Protein AF-A0A9P0QGK3-F1 (afdb_monomer_lite)

pLDDT: mean 83.32, std 15.73, range [27.03, 97.25]

Structure (mmCIF, N/CA/C/O backbone):
data_AF-A0A9P0QGK3-F1
#
_entry.id   AF-A0A9P0QGK3-F1
#
loop_
_atom_site.group_PDB
_atom_site.id
_atom_site.type_symbol
_atom_site.label_atom_id
_atom_site.label_alt_id
_atom_site.label_comp_id
_atom_site.label_asym_id
_atom_site.label_entity_id
_atom_site.label_seq_id
_atom_site.pdbx_PDB_ins_code
_atom_site.Cartn_x
_atom_site.Cartn_y
_atom_site.Cartn_z
_atom_site.occupancy
_atom_site.B_iso_or_equiv
_atom_site.auth_seq_id
_atom_site.auth_comp_id
_atom_site.auth_asym_id
_atom_site.auth_atom_id
_atom_site.pdbx_PDB_model_num
ATOM 1 N N . MET A 1 1 ? -27.384 -12.132 -3.521 1.00 44.00 1 MET A N 1
ATOM 2 C CA . MET A 1 1 ? -26.844 -11.301 -2.429 1.00 44.00 1 MET A CA 1
ATOM 3 C C . MET A 1 1 ? -25.412 -11.737 -2.264 1.00 44.00 1 MET A C 1
ATOM 5 O O . MET A 1 1 ? -25.189 -12.914 -2.009 1.00 44.00 1 MET A O 1
ATOM 9 N N . ASP A 1 2 ? -24.463 -10.846 -2.514 1.00 54.72 2 ASP A N 1
ATOM 10 C CA . ASP A 1 2 ? -23.051 -11.188 -2.394 1.00 54.72 2 ASP A CA 1
ATOM 11 C C . ASP A 1 2 ? -22.703 -11.209 -0.905 1.00 54.72 2 ASP A C 1
ATOM 13 O O . ASP A 1 2 ? -22.650 -10.170 -0.249 1.00 54.72 2 ASP A O 1
ATOM 17 N N . HIS A 1 3 ? -22.561 -12.414 -0.349 1.00 62.16 3 HIS A N 1
ATOM 18 C CA . HIS A 1 3 ? -22.223 -12.670 1.054 1.00 62.16 3 HIS A CA 1
ATOM 19 C C . HIS A 1 3 ? -20.749 -12.332 1.329 1.00 62.16 3 HIS A C 1
ATOM 21 O O . HIS A 1 3 ? -19.938 -13.199 1.653 1.00 62.16 3 HIS A O 1
ATOM 27 N N . VAL A 1 4 ? -20.379 -11.066 1.146 1.00 64.38 4 VAL A N 1
ATOM 28 C CA . VAL A 1 4 ? -19.029 -10.575 1.419 1.00 64.38 4 VAL A CA 1
ATOM 29 C C . VAL A 1 4 ? -18.866 -10.440 2.928 1.00 64.38 4 VAL A C 1
ATOM 31 O O . VAL A 1 4 ? -19.377 -9.510 3.538 1.00 64.38 4 VAL A O 1
ATOM 34 N N . VAL A 1 5 ? -18.144 -11.381 3.529 1.00 84.50 5 VAL A N 1
ATOM 35 C CA . VAL A 1 5 ? -17.814 -11.370 4.966 1.00 84.50 5 VAL A CA 1
ATOM 36 C C . VAL A 1 5 ? -16.541 -10.569 5.275 1.00 84.50 5 VAL A C 1
ATOM 38 O O . VAL A 1 5 ? -16.271 -10.246 6.430 1.00 84.50 5 VAL A O 1
ATOM 41 N N . TYR A 1 6 ? -15.756 -10.237 4.243 1.00 87.00 6 TYR A N 1
ATOM 42 C CA . TYR A 1 6 ? -14.470 -9.553 4.358 1.00 87.00 6 TYR A CA 1
ATOM 43 C C . TYR A 1 6 ? -14.243 -8.585 3.193 1.00 87.00 6 TYR A C 1
ATOM 45 O O . TYR A 1 6 ? -14.390 -8.965 2.032 1.00 87.00 6 TYR A O 1
ATOM 53 N N . LEU A 1 7 ? -13.841 -7.355 3.507 1.00 89.38 7 LEU A N 1
ATOM 54 C CA . LEU A 1 7 ? -13.557 -6.295 2.545 1.00 89.38 7 LEU A CA 1
ATOM 55 C C . LEU A 1 7 ? -12.217 -5.626 2.868 1.00 89.38 7 LEU A C 1
ATOM 57 O O . LEU A 1 7 ? -11.985 -5.187 3.991 1.00 89.38 7 LEU A O 1
ATOM 61 N N . GLU A 1 8 ? -11.360 -5.473 1.863 1.00 90.50 8 GLU A N 1
ATOM 62 C CA . GLU A 1 8 ? -10.205 -4.574 1.924 1.00 90.50 8 GLU A CA 1
ATOM 63 C C . GLU A 1 8 ? -10.542 -3.276 1.197 1.00 90.50 8 GLU A C 1
ATOM 65 O O . GLU A 1 8 ? -10.698 -3.260 -0.023 1.00 90.50 8 GLU A O 1
ATOM 70 N N . LEU A 1 9 ? -10.658 -2.184 1.948 1.00 91.75 9 LEU A N 1
ATOM 71 C CA . LEU A 1 9 ? -10.833 -0.852 1.391 1.00 91.75 9 LEU A CA 1
ATOM 72 C C . LEU A 1 9 ? -9.464 -0.233 1.120 1.00 91.75 9 LEU A C 1
ATOM 74 O O . LEU A 1 9 ? -8.581 -0.258 1.980 1.00 91.75 9 LEU A O 1
ATOM 78 N N . ARG A 1 10 ? -9.310 0.371 -0.057 1.00 91.94 10 ARG A N 1
ATOM 79 C CA . ARG A 1 10 ? -8.124 1.143 -0.424 1.00 91.94 10 ARG A CA 1
ATOM 80 C C . ARG A 1 10 ? -8.438 2.621 -0.532 1.00 91.94 10 ARG A C 1
ATOM 82 O O . ARG A 1 10 ? -9.475 2.998 -1.071 1.00 91.94 10 ARG A O 1
ATOM 89 N N . THR A 1 11 ? -7.535 3.458 -0.036 1.00 92.50 11 THR A N 1
ATOM 90 C CA . THR A 1 11 ? -7.626 4.908 -0.222 1.00 92.50 11 THR A CA 1
ATOM 91 C C . THR A 1 11 ? -6.265 5.581 -0.091 1.00 92.50 11 THR A C 1
ATOM 93 O O . THR A 1 11 ? -5.421 5.149 0.692 1.00 92.50 11 THR A O 1
ATOM 96 N N . THR A 1 12 ? -6.057 6.669 -0.828 1.00 92.69 12 THR A N 1
ATOM 97 C CA . THR A 1 12 ? -4.881 7.536 -0.704 1.00 92.69 12 THR A CA 1
ATOM 98 C C . THR A 1 12 ? -5.153 8.590 0.372 1.00 92.69 12 THR A C 1
ATOM 100 O O . THR A 1 12 ? -6.074 9.389 0.185 1.00 92.69 12 THR A O 1
ATOM 103 N N . PRO A 1 13 ? -4.383 8.653 1.477 1.00 90.31 13 PRO A N 1
ATOM 104 C CA . PRO A 1 13 ? -4.520 9.719 2.467 1.00 90.31 13 PRO A CA 1
ATOM 105 C C . PRO A 1 13 ? -4.345 11.101 1.832 1.00 90.31 13 PRO A C 1
ATOM 107 O O . PRO A 1 13 ? -3.322 11.374 1.201 1.00 90.31 13 PRO A O 1
ATOM 110 N N . ARG A 1 14 ? -5.328 11.988 2.010 1.00 88.44 14 ARG A N 1
ATOM 111 C CA . ARG A 1 14 ? -5.297 13.353 1.463 1.00 88.44 14 ARG A CA 1
ATOM 112 C C . ARG A 1 14 ? -5.190 14.376 2.583 1.00 88.44 14 ARG A C 1
ATOM 114 O O . ARG A 1 14 ? -5.807 14.206 3.628 1.00 88.44 14 ARG A O 1
ATOM 121 N N . ALA A 1 15 ? -4.436 15.440 2.326 1.00 88.19 15 ALA A N 1
ATOM 122 C CA . ALA A 1 15 ? -4.470 16.658 3.124 1.00 88.19 15 ALA A CA 1
ATOM 123 C C . ALA A 1 15 ? -5.262 17.732 2.367 1.00 88.19 15 ALA A C 1
ATOM 125 O O . ALA A 1 15 ? -5.162 17.832 1.143 1.00 88.19 15 ALA A O 1
ATOM 126 N N . GLY A 1 16 ? -6.054 18.510 3.096 1.00 84.69 16 GLY A N 1
ATOM 127 C CA . GLY A 1 16 ? -6.800 19.662 2.600 1.00 84.69 16 GLY A CA 1
ATOM 128 C C . GLY A 1 16 ? -6.597 20.870 3.509 1.00 84.69 16 GLY A C 1
ATOM 129 O O . GLY A 1 16 ? -5.792 20.825 4.434 1.00 84.69 16 GLY A O 1
ATOM 130 N N . GLN A 1 17 ? -7.342 21.945 3.251 1.00 79.31 17 GLN A N 1
ATOM 131 C CA . GLN A 1 17 ? -7.188 23.214 3.969 1.00 79.31 17 GLN A CA 1
ATOM 132 C C . GLN A 1 17 ? -7.436 23.081 5.485 1.00 79.31 17 GLN A C 1
ATOM 134 O O . GLN A 1 17 ? -6.697 23.673 6.263 1.00 79.31 17 GLN A O 1
ATOM 139 N N . ASP A 1 18 ? -8.388 22.229 5.884 1.00 87.75 18 ASP A N 1
ATOM 140 C CA . ASP A 1 18 ? -8.792 22.020 7.286 1.00 87.75 18 ASP A CA 1
ATOM 141 C C . ASP A 1 18 ? -8.620 20.565 7.764 1.00 87.75 18 ASP A C 1
ATOM 143 O O . ASP A 1 18 ? -9.214 20.152 8.757 1.00 87.75 18 ASP A O 1
ATOM 147 N N . MET A 1 19 ? -7.862 19.743 7.031 1.00 90.62 19 MET A N 1
ATOM 148 C CA . MET A 1 19 ? -7.769 18.307 7.309 1.00 90.62 19 MET A CA 1
ATOM 149 C C . MET A 1 19 ? -6.372 17.780 7.007 1.00 90.62 19 MET A C 1
ATOM 151 O O . MET A 1 19 ? -5.915 17.822 5.862 1.00 90.62 19 MET A O 1
ATOM 155 N N . SER A 1 20 ? -5.710 17.228 8.020 1.00 94.69 20 SER A N 1
ATOM 156 C CA . SER A 1 20 ? -4.451 16.512 7.830 1.00 94.69 20 SER A CA 1
ATOM 157 C C . SER A 1 20 ? -4.685 15.102 7.271 1.00 94.69 20 SER A C 1
ATOM 159 O O . SER A 1 20 ? -5.790 14.557 7.320 1.00 94.69 20 SER A O 1
ATOM 161 N N . LYS A 1 21 ? -3.620 14.453 6.783 1.00 93.75 21 LYS A N 1
ATOM 162 C CA . LYS A 1 21 ? -3.676 13.027 6.406 1.00 93.75 21 LYS A CA 1
ATOM 163 C C . LYS A 1 21 ? -4.076 12.141 7.594 1.00 93.75 21 LYS A C 1
ATOM 165 O O . LYS A 1 21 ? -4.753 11.134 7.398 1.00 93.75 21 LYS A O 1
ATOM 170 N N . GLU A 1 22 ? -3.669 12.509 8.811 1.00 96.00 22 GLU A N 1
ATOM 171 C CA . GLU A 1 22 ? -4.043 11.799 10.040 1.00 96.00 22 GLU A CA 1
ATOM 172 C C . GLU A 1 22 ? -5.547 11.904 10.298 1.00 96.00 22 GLU A C 1
ATOM 174 O O . GLU A 1 22 ? -6.190 10.884 10.549 1.00 96.00 22 GLU A O 1
ATOM 179 N N . ASP A 1 23 ? -6.116 13.104 10.158 1.00 95.50 23 ASP A N 1
ATOM 180 C CA . ASP A 1 23 ? -7.556 13.338 10.318 1.00 95.50 23 ASP A CA 1
ATOM 181 C C . ASP A 1 23 ? -8.356 12.563 9.270 1.00 95.50 23 ASP A C 1
ATOM 183 O O . ASP A 1 23 ? -9.342 11.905 9.602 1.00 95.50 23 ASP A O 1
ATOM 187 N N . TYR A 1 24 ? -7.882 12.557 8.018 1.00 95.56 24 TYR A N 1
ATOM 188 C CA . TYR A 1 24 ? -8.488 11.778 6.941 1.00 95.56 24 TYR A CA 1
ATOM 189 C C . TYR A 1 24 ? -8.539 10.284 7.287 1.00 95.56 24 TYR A C 1
ATOM 191 O O . TYR A 1 24 ? -9.600 9.660 7.232 1.00 95.56 24 TYR A O 1
ATOM 199 N N . ILE A 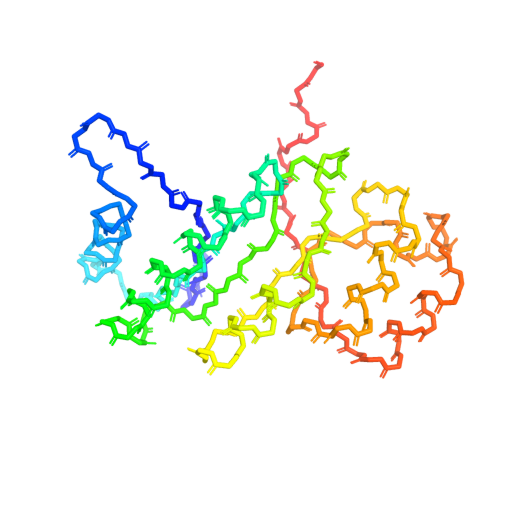1 25 ? -7.404 9.697 7.682 1.00 96.12 25 ILE A N 1
ATOM 200 C CA . ILE A 1 25 ? -7.338 8.272 8.036 1.00 96.12 25 ILE A CA 1
ATOM 201 C C . ILE A 1 25 ? -8.212 7.988 9.263 1.00 96.12 25 ILE A C 1
ATOM 203 O O . ILE A 1 25 ? -8.933 6.992 9.281 1.00 96.12 25 ILE A O 1
ATOM 207 N N . ALA A 1 26 ? -8.188 8.857 10.277 1.00 96.44 26 ALA A N 1
ATOM 208 C CA . ALA A 1 26 ? -9.007 8.704 11.475 1.00 96.44 26 ALA A CA 1
ATOM 209 C C . ALA A 1 26 ? -10.507 8.726 11.153 1.00 96.44 26 ALA A C 1
ATOM 211 O O . ALA A 1 26 ? -11.254 7.906 11.691 1.00 96.44 26 ALA A O 1
ATOM 212 N N . ALA A 1 27 ? -10.944 9.610 10.254 1.00 95.19 27 ALA A N 1
ATOM 213 C CA . ALA A 1 27 ? -12.329 9.677 9.803 1.00 95.19 27 ALA A CA 1
ATOM 214 C C . ALA A 1 27 ? -12.747 8.389 9.075 1.00 95.19 27 ALA A C 1
ATOM 216 O O . ALA A 1 27 ? -13.795 7.822 9.387 1.00 95.19 27 ALA A O 1
ATOM 217 N N . VAL A 1 28 ? -11.903 7.870 8.174 1.00 95.25 28 VAL A N 1
ATOM 218 C CA . VAL A 1 28 ? -12.163 6.603 7.464 1.00 95.25 28 VAL A CA 1
ATOM 219 C C . VAL A 1 28 ? -12.241 5.425 8.437 1.00 95.25 28 VAL A C 1
ATOM 221 O O . VAL A 1 28 ? -13.175 4.630 8.363 1.00 95.25 28 VAL A O 1
ATOM 224 N N . VAL A 1 29 ? -11.305 5.323 9.384 1.00 95.75 29 VAL A N 1
ATOM 225 C CA . VAL A 1 29 ? -11.327 4.269 10.412 1.00 95.75 29 VAL A CA 1
ATOM 226 C C . VAL A 1 29 ? -12.582 4.377 11.279 1.00 95.75 29 VAL A C 1
ATOM 228 O O . VAL A 1 29 ? -13.216 3.365 11.557 1.00 95.75 29 VAL A O 1
ATOM 231 N N . THR A 1 30 ? -12.982 5.590 11.663 1.00 95.50 30 THR A N 1
ATOM 232 C CA . THR A 1 30 ? -14.206 5.814 12.447 1.00 95.50 30 THR A CA 1
ATOM 233 C C . THR A 1 30 ? -15.439 5.334 11.686 1.00 95.50 30 THR A C 1
ATOM 235 O O . THR A 1 30 ? -16.271 4.633 12.256 1.00 95.50 30 THR A O 1
ATOM 238 N N . ALA A 1 31 ? -15.532 5.639 10.390 1.00 93.81 31 ALA A N 1
ATOM 239 C CA . ALA A 1 31 ? -16.624 5.166 9.543 1.00 93.81 31 ALA A CA 1
ATOM 240 C C . ALA A 1 31 ? -16.641 3.632 9.410 1.00 93.81 31 ALA A C 1
ATOM 242 O O . ALA A 1 31 ? -17.708 3.028 9.474 1.00 93.81 31 ALA A O 1
ATOM 243 N N . ILE A 1 32 ? -15.468 2.998 9.283 1.00 93.25 32 ILE A N 1
ATOM 244 C CA . ILE A 1 32 ? -15.334 1.533 9.260 1.00 93.25 32 ILE A CA 1
ATOM 245 C C . ILE A 1 32 ? -15.838 0.913 10.568 1.00 93.25 32 ILE A C 1
ATOM 247 O O . ILE A 1 32 ? -16.600 -0.048 10.536 1.00 93.25 32 ILE A O 1
ATOM 251 N N . LEU A 1 33 ? -15.430 1.457 11.716 1.00 91.56 33 LEU A N 1
ATOM 252 C CA . LEU A 1 33 ? -15.802 0.924 13.030 1.00 91.56 33 LEU A CA 1
ATOM 253 C C . LEU A 1 33 ? -17.276 1.170 13.382 1.00 91.56 33 LEU A C 1
ATOM 255 O O . LEU A 1 33 ? -17.852 0.404 14.147 1.00 91.56 33 LEU A O 1
ATOM 259 N N . ALA A 1 34 ? -17.886 2.220 12.829 1.00 92.00 34 ALA A N 1
ATOM 260 C CA . ALA A 1 34 ? -19.302 2.534 13.010 1.00 92.00 34 ALA A CA 1
ATOM 261 C C . ALA A 1 34 ? -20.232 1.773 12.044 1.00 92.00 34 ALA A C 1
ATOM 263 O O . ALA A 1 34 ? -21.450 1.942 12.110 1.00 92.00 34 ALA A O 1
ATOM 264 N N . ASN A 1 35 ? -19.683 0.970 11.127 1.00 85.75 35 ASN A N 1
ATOM 265 C CA . ASN A 1 35 ? -20.465 0.228 10.146 1.00 85.75 35 ASN A CA 1
ATOM 266 C C . ASN A 1 35 ? -21.419 -0.773 10.837 1.00 85.75 35 ASN A C 1
ATOM 268 O O . ASN A 1 35 ? -20.950 -1.632 11.582 1.00 85.75 35 ASN A O 1
ATOM 272 N N . PRO A 1 36 ? -22.738 -0.727 10.567 1.00 84.19 36 PRO A N 1
ATOM 273 C CA . PRO A 1 36 ? -23.715 -1.599 11.222 1.00 84.19 36 PRO A CA 1
ATOM 274 C C . PRO A 1 36 ? -23.755 -3.025 10.647 1.00 84.19 36 PRO A C 1
ATOM 276 O O . PRO A 1 36 ? -24.509 -3.859 11.141 1.00 84.19 36 PRO A O 1
ATOM 279 N N . LEU A 1 37 ? -23.006 -3.302 9.575 1.00 84.44 37 LEU A N 1
ATOM 280 C CA . LEU A 1 37 ? -22.981 -4.612 8.923 1.00 84.44 37 LEU A CA 1
ATOM 281 C C . LEU A 1 37 ? -21.938 -5.520 9.588 1.00 84.44 37 LEU A C 1
ATOM 283 O O . LEU A 1 37 ? -20.843 -5.069 9.917 1.00 84.44 37 LEU A O 1
ATOM 287 N N . GLU A 1 38 ? -22.224 -6.820 9.680 1.00 82.12 38 GLU A N 1
ATOM 288 C CA . GLU A 1 38 ? -21.288 -7.856 10.156 1.00 82.12 38 GLU A CA 1
ATOM 289 C C . GLU A 1 38 ? -20.202 -8.198 9.110 1.00 82.12 38 GLU A C 1
ATOM 291 O O . GLU A 1 38 ? -19.940 -9.358 8.799 1.00 82.12 38 GLU A O 1
ATOM 296 N N . ILE A 1 39 ? -19.580 -7.177 8.520 1.00 88.50 39 ILE A N 1
ATOM 297 C CA . ILE A 1 39 ? -18.516 -7.321 7.522 1.00 88.50 39 ILE A CA 1
ATOM 298 C C . ILE A 1 39 ? -17.200 -6.889 8.159 1.00 88.50 39 ILE A C 1
ATOM 300 O O . ILE A 1 39 ? -17.091 -5.795 8.715 1.00 88.50 39 ILE A O 1
ATOM 304 N N . ILE A 1 40 ? -16.171 -7.726 8.038 1.00 89.88 40 ILE A N 1
ATOM 305 C CA . ILE A 1 40 ? -14.821 -7.372 8.472 1.00 89.88 40 ILE A CA 1
ATOM 306 C C . ILE A 1 40 ? -14.206 -6.462 7.412 1.00 89.88 40 ILE A C 1
ATOM 308 O O . ILE A 1 40 ? -13.896 -6.915 6.313 1.00 89.88 40 ILE A O 1
ATOM 312 N N . VAL A 1 41 ? -13.986 -5.192 7.747 1.00 93.69 41 VAL A N 1
ATOM 313 C CA . VAL A 1 41 ? -13.334 -4.239 6.841 1.00 93.69 41 VAL A CA 1
ATOM 314 C C . VAL A 1 41 ? -11.909 -3.960 7.309 1.00 93.69 41 VAL A C 1
ATOM 316 O O . VAL A 1 41 ? -11.680 -3.595 8.463 1.00 93.69 41 VAL A O 1
ATOM 319 N N . LYS A 1 42 ? -10.941 -4.129 6.408 1.00 94.81 42 LYS A N 1
ATOM 320 C CA . LYS A 1 42 ? -9.537 -3.759 6.609 1.00 94.81 42 LYS A CA 1
ATOM 321 C C . LYS A 1 42 ? -9.160 -2.620 5.673 1.00 94.81 42 LYS A C 1
ATOM 323 O O . LYS A 1 42 ? -9.679 -2.520 4.567 1.00 94.81 42 LYS A O 1
ATOM 328 N N . LEU A 1 43 ? -8.254 -1.763 6.121 1.00 95.56 43 LEU A N 1
ATOM 329 C CA . LEU A 1 43 ? -7.813 -0.582 5.397 1.00 95.56 43 LEU A CA 1
ATOM 330 C C . LEU A 1 43 ? -6.395 -0.784 4.864 1.00 95.56 43 LEU A C 1
ATOM 332 O O . LEU A 1 43 ? -5.473 -1.141 5.605 1.00 95.56 43 LEU A O 1
ATOM 336 N N . ILE A 1 44 ? -6.234 -0.516 3.575 1.00 95.62 44 ILE A N 1
ATOM 337 C CA . ILE A 1 44 ? -4.955 -0.445 2.880 1.00 95.62 44 ILE A CA 1
ATOM 338 C C . ILE A 1 44 ? -4.788 0.993 2.394 1.00 95.62 44 ILE A C 1
ATOM 340 O O . ILE A 1 44 ? -5.661 1.539 1.723 1.00 95.62 44 ILE A O 1
ATOM 344 N N . LEU A 1 45 ? -3.686 1.632 2.769 1.00 95.81 45 LEU A N 1
ATOM 345 C CA . LEU A 1 45 ? -3.448 3.036 2.440 1.00 95.81 45 LEU A CA 1
ATOM 346 C C . LEU A 1 45 ? -2.512 3.133 1.238 1.00 95.81 45 LEU A C 1
ATOM 348 O O . LEU A 1 45 ? -1.440 2.538 1.239 1.00 95.81 45 LEU A O 1
ATOM 352 N N . SER A 1 46 ? -2.921 3.856 0.203 1.00 93.75 46 SER A N 1
ATOM 353 C CA . SER A 1 46 ? -2.165 3.944 -1.044 1.00 93.75 46 SER A CA 1
ATOM 354 C C . SER A 1 46 ? -1.184 5.116 -1.016 1.00 93.75 46 SER A C 1
ATOM 356 O O . SER A 1 46 ? -1.550 6.234 -0.650 1.00 93.75 46 SER A O 1
ATOM 358 N N . ILE A 1 47 ? 0.052 4.876 -1.448 1.00 92.44 47 ILE A N 1
ATOM 359 C CA . ILE A 1 47 ? 1.007 5.905 -1.854 1.00 92.44 47 ILE A CA 1
ATOM 360 C C . ILE A 1 47 ? 0.869 6.087 -3.364 1.00 92.44 47 ILE A C 1
ATOM 362 O O . ILE A 1 47 ? 0.945 5.124 -4.129 1.00 92.44 47 ILE A O 1
ATOM 366 N N . ASP A 1 48 ? 0.635 7.332 -3.769 1.00 88.25 48 ASP A N 1
ATOM 367 C CA . ASP A 1 48 ? 0.555 7.721 -5.174 1.00 88.25 48 ASP A CA 1
ATOM 368 C C . ASP A 1 48 ? 1.964 7.875 -5.745 1.00 88.25 48 ASP A C 1
ATOM 370 O O . ASP A 1 48 ? 2.777 8.618 -5.191 1.00 88.25 48 ASP A O 1
ATOM 374 N N . ARG A 1 49 ? 2.246 7.193 -6.854 1.00 86.75 49 ARG A N 1
ATOM 375 C CA . ARG A 1 49 ? 3.551 7.233 -7.515 1.00 86.75 49 ARG A CA 1
ATOM 376 C C . ARG A 1 49 ? 3.935 8.599 -8.082 1.00 86.75 49 ARG A C 1
ATOM 378 O O . ARG A 1 49 ? 5.114 8.861 -8.276 1.00 86.75 49 ARG A O 1
ATOM 385 N N . ARG A 1 50 ? 2.971 9.504 -8.262 1.00 85.19 50 ARG A N 1
ATOM 386 C CA . ARG A 1 50 ? 3.227 10.894 -8.680 1.00 85.19 50 ARG A CA 1
ATOM 387 C C . ARG A 1 50 ? 3.841 11.751 -7.575 1.00 85.19 50 ARG A C 1
ATOM 389 O O . ARG A 1 50 ? 4.351 12.836 -7.848 1.00 85.19 50 ARG A O 1
ATOM 396 N N . ASN A 1 51 ? 3.764 11.299 -6.323 1.00 85.44 51 ASN A N 1
ATOM 397 C CA . ASN A 1 51 ? 4.346 12.017 -5.200 1.00 85.44 51 ASN A CA 1
ATOM 398 C C . ASN A 1 51 ? 5.873 11.967 -5.257 1.00 85.44 51 ASN A C 1
ATOM 400 O O . ASN A 1 51 ? 6.472 10.954 -5.618 1.00 85.44 51 ASN A O 1
ATOM 404 N N . SER A 1 52 ? 6.520 13.034 -4.790 1.00 88.88 52 SER A N 1
ATOM 405 C CA . SER A 1 52 ? 7.961 13.000 -4.557 1.00 88.88 52 SER A CA 1
ATOM 406 C C . SER A 1 52 ? 8.323 11.953 -3.494 1.00 88.88 52 SER A C 1
ATOM 408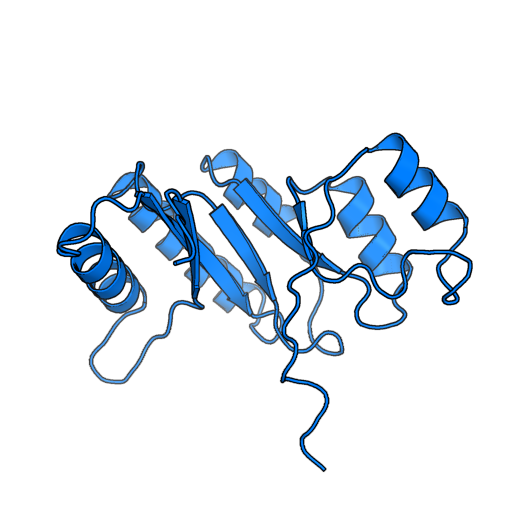 O O . SER A 1 52 ? 7.486 11.526 -2.687 1.00 88.88 52 SER A O 1
ATOM 410 N N . ILE A 1 53 ? 9.597 11.554 -3.446 1.00 88.62 53 ILE A N 1
ATOM 411 C CA . ILE A 1 53 ? 10.100 10.635 -2.412 1.00 88.62 53 ILE A CA 1
ATOM 412 C C . ILE A 1 53 ? 9.831 11.204 -1.012 1.00 88.62 53 ILE A C 1
ATOM 414 O O . ILE A 1 53 ? 9.393 10.475 -0.127 1.00 88.62 53 ILE A O 1
ATOM 418 N N . GLU A 1 54 ? 10.029 12.509 -0.820 1.00 90.12 54 GLU A N 1
ATOM 419 C CA . GLU A 1 54 ? 9.768 13.191 0.451 1.00 90.12 54 GLU A CA 1
ATOM 420 C C . GLU A 1 54 ? 8.286 13.117 0.844 1.00 90.12 54 GLU A C 1
ATOM 422 O O . GLU A 1 54 ? 7.959 12.708 1.957 1.00 90.12 54 GLU A O 1
ATOM 427 N N . GLN A 1 55 ? 7.375 13.419 -0.087 1.00 90.94 55 GLN A N 1
ATOM 428 C CA . GLN A 1 55 ? 5.930 13.325 0.145 1.00 90.94 55 GLN A CA 1
ATOM 429 C C . GLN A 1 55 ? 5.479 11.888 0.430 1.00 90.94 55 GLN A C 1
ATOM 431 O O . GLN A 1 55 ? 4.570 11.655 1.235 1.00 90.94 55 GLN A O 1
ATOM 436 N N . SER A 1 56 ? 6.104 10.915 -0.230 1.00 92.12 56 SER A N 1
ATOM 437 C CA . SER A 1 56 ? 5.835 9.493 -0.027 1.00 92.12 56 SER A CA 1
ATO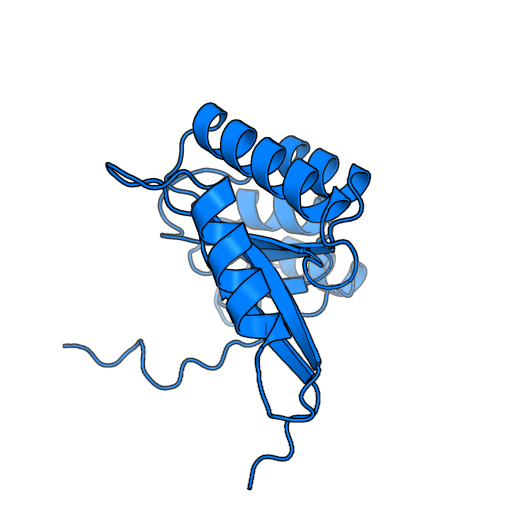M 438 C C . SER A 1 56 ? 6.324 9.026 1.345 1.00 92.12 56 SER A C 1
ATOM 440 O O . SER A 1 56 ? 5.603 8.306 2.033 1.00 92.12 56 SER A O 1
ATOM 442 N N . LEU A 1 57 ? 7.499 9.485 1.787 1.00 92.81 57 LEU A N 1
ATOM 443 C CA . LEU A 1 57 ? 8.034 9.215 3.124 1.00 92.81 57 LEU A CA 1
ATOM 444 C C . LEU A 1 57 ? 7.190 9.862 4.226 1.00 92.81 57 LEU A C 1
ATOM 446 O O . LEU A 1 57 ? 6.886 9.201 5.215 1.00 92.81 57 LEU A O 1
ATOM 450 N N . ASP A 1 58 ? 6.763 11.113 4.048 1.00 93.38 58 ASP A N 1
ATOM 451 C CA . ASP A 1 58 ? 5.829 11.782 4.962 1.00 93.38 58 ASP A CA 1
ATOM 452 C C . ASP A 1 58 ? 4.520 10.987 5.092 1.00 93.38 58 ASP A C 1
ATOM 454 O O . ASP A 1 58 ? 4.062 10.677 6.194 1.00 93.38 58 ASP A O 1
ATOM 458 N N . SER A 1 59 ? 3.964 10.556 3.956 1.00 94.31 59 SER A N 1
ATOM 459 C CA . SER A 1 59 ? 2.759 9.721 3.934 1.00 94.31 59 SER A CA 1
ATOM 460 C C . SER A 1 59 ? 2.983 8.386 4.644 1.00 94.31 59 SER A C 1
ATOM 462 O O . SER A 1 59 ? 2.140 7.980 5.441 1.00 94.31 59 SER A O 1
ATOM 464 N N . LEU A 1 60 ? 4.122 7.724 4.416 1.00 95.44 60 LEU A N 1
ATOM 465 C CA . LEU A 1 60 ? 4.469 6.482 5.103 1.00 95.44 60 LEU A CA 1
ATOM 466 C C . LEU A 1 60 ? 4.572 6.685 6.620 1.00 95.44 60 LEU A C 1
ATOM 468 O O . LEU A 1 60 ? 4.028 5.882 7.372 1.00 95.44 60 LEU A O 1
ATOM 472 N N . ASN A 1 61 ? 5.215 7.758 7.081 1.00 96.00 61 ASN A N 1
ATOM 473 C CA . ASN A 1 61 ? 5.343 8.050 8.510 1.00 96.00 61 ASN A CA 1
ATOM 474 C C . ASN A 1 61 ? 3.972 8.226 9.173 1.00 96.00 61 ASN A C 1
ATOM 476 O O . ASN A 1 61 ? 3.716 7.660 10.239 1.00 96.00 61 ASN A O 1
ATOM 480 N N . VAL A 1 62 ? 3.063 8.949 8.512 1.00 96.38 62 VAL A N 1
ATOM 481 C CA . VAL A 1 62 ? 1.673 9.085 8.959 1.00 96.38 62 VAL A CA 1
ATOM 482 C C . VAL A 1 62 ? 0.975 7.723 8.992 1.00 96.38 62 VAL A C 1
ATOM 484 O O . VAL A 1 62 ? 0.355 7.374 9.996 1.00 96.38 62 VAL A O 1
ATOM 487 N N . ILE A 1 63 ? 1.103 6.918 7.935 1.00 96.62 63 ILE A N 1
ATOM 488 C CA . ILE A 1 63 ? 0.503 5.578 7.861 1.00 96.62 63 ILE A CA 1
ATOM 489 C C . ILE A 1 63 ? 1.006 4.690 9.008 1.00 96.62 63 ILE A C 1
ATOM 491 O O . ILE A 1 63 ? 0.199 4.038 9.667 1.00 96.62 63 ILE A O 1
ATOM 495 N N . LEU A 1 64 ? 2.311 4.693 9.291 1.00 97.25 64 LEU A N 1
ATOM 496 C CA . LEU A 1 64 ? 2.919 3.922 10.378 1.00 97.25 64 LEU A CA 1
ATOM 497 C C . LEU A 1 64 ? 2.409 4.367 11.753 1.00 97.25 64 LEU A C 1
ATOM 499 O O . LEU A 1 64 ? 2.026 3.532 12.574 1.00 97.25 64 LEU A O 1
ATOM 503 N N . LYS A 1 65 ? 2.319 5.679 11.992 1.00 97.12 65 LYS A N 1
ATOM 504 C CA . LYS A 1 65 ? 1.729 6.227 13.222 1.00 97.12 65 LYS A CA 1
ATOM 505 C C . LYS A 1 65 ? 0.279 5.768 13.394 1.00 97.12 65 LYS A C 1
ATOM 507 O O . LYS A 1 65 ? -0.119 5.335 14.475 1.00 97.12 65 LYS A O 1
ATOM 512 N N . MET A 1 66 ? -0.509 5.820 12.322 1.00 97.25 66 MET A N 1
ATOM 513 C CA . MET A 1 66 ? -1.910 5.405 12.351 1.00 97.25 66 MET A CA 1
ATOM 514 C C . MET A 1 66 ? -2.059 3.889 12.498 1.00 97.25 66 MET A C 1
ATOM 516 O O . MET A 1 66 ? -2.961 3.444 13.204 1.00 97.25 66 MET A O 1
ATOM 520 N N . LYS A 1 67 ? -1.154 3.092 11.917 1.00 96.69 67 LYS A N 1
ATOM 521 C CA . LYS A 1 67 ? -1.082 1.636 12.107 1.00 96.69 67 LYS A CA 1
ATOM 522 C C . LYS A 1 67 ? -0.880 1.269 13.574 1.00 96.69 67 LYS A C 1
ATOM 524 O O . LYS A 1 67 ? -1.547 0.358 14.051 1.00 96.69 67 LYS A O 1
ATOM 529 N N . LEU A 1 68 ? -0.021 1.986 14.300 1.00 96.50 68 LEU A N 1
ATOM 530 C CA . LEU A 1 68 ? 0.156 1.771 15.742 1.00 96.50 68 LEU A CA 1
ATOM 531 C C . LEU A 1 68 ? -1.123 2.077 16.534 1.00 96.50 68 LEU A C 1
ATOM 533 O O . LEU A 1 68 ? -1.416 1.393 17.510 1.00 96.50 68 LEU A O 1
ATOM 537 N N . LYS A 1 69 ? -1.898 3.080 16.106 1.00 96.81 69 LYS A N 1
ATOM 538 C CA . LYS A 1 69 ? -3.166 3.456 16.749 1.00 96.81 69 LYS A CA 1
ATOM 539 C C . LYS A 1 69 ? -4.312 2.494 16.417 1.00 96.81 69 LYS A C 1
ATOM 541 O O . LYS A 1 69 ? -5.162 2.248 17.267 1.00 96.81 69 LYS A O 1
ATOM 546 N N . TYR A 1 70 ? -4.336 1.958 15.198 1.00 96.38 70 TYR A N 1
ATOM 547 C CA . TYR A 1 70 ? -5.401 1.092 14.685 1.00 96.38 70 TYR A CA 1
ATOM 548 C C . TYR A 1 70 ? -4.836 -0.199 14.065 1.00 96.38 70 TYR A C 1
ATOM 550 O O . TYR A 1 70 ? -5.029 -0.447 12.867 1.00 96.38 70 TYR A O 1
ATOM 558 N N . PRO A 1 71 ? -4.140 -1.037 14.858 1.00 95.44 71 PRO A N 1
ATOM 559 C CA . PRO A 1 71 ? -3.404 -2.193 14.349 1.00 95.44 71 PRO A CA 1
ATOM 560 C C . PRO A 1 71 ? -4.309 -3.239 13.699 1.00 95.44 71 PRO A C 1
ATOM 562 O O . PRO A 1 71 ? -3.876 -3.903 12.756 1.00 95.44 71 PRO A O 1
ATOM 565 N N . ASP A 1 72 ? -5.559 -3.347 14.148 1.00 93.44 72 ASP A N 1
ATOM 566 C CA . ASP A 1 72 ? -6.518 -4.316 13.623 1.00 93.44 72 ASP A CA 1
ATOM 567 C C . ASP A 1 72 ? -7.232 -3.836 12.360 1.00 93.44 72 ASP A C 1
ATOM 569 O O . ASP A 1 72 ? -7.756 -4.663 11.619 1.00 93.44 72 ASP A O 1
ATOM 573 N N . VAL A 1 73 ? -7.267 -2.530 12.089 1.00 95.19 73 VAL A N 1
ATOM 574 C CA . VAL A 1 73 ? -7.974 -1.978 10.922 1.00 95.19 73 VAL A CA 1
ATOM 575 C C . VAL A 1 73 ? -7.003 -1.748 9.775 1.00 95.19 73 VAL A C 1
ATOM 577 O O . VAL A 1 73 ? -7.259 -2.198 8.664 1.00 95.19 73 VAL A O 1
ATOM 580 N N . ILE A 1 74 ? -5.873 -1.087 10.030 1.00 96.94 74 ILE A N 1
ATOM 581 C CA . ILE A 1 74 ? -4.887 -0.763 8.996 1.00 96.94 74 ILE A CA 1
ATOM 582 C C . ILE A 1 74 ? -3.974 -1.971 8.816 1.00 96.94 74 ILE A C 1
ATOM 584 O O . ILE A 1 74 ? -3.253 -2.344 9.736 1.00 96.94 74 ILE A O 1
ATOM 588 N N . VAL A 1 75 ? -3.991 -2.609 7.649 1.00 95.88 75 VAL A N 1
ATOM 589 C CA . VAL A 1 75 ? -3.277 -3.885 7.430 1.00 95.88 75 VAL A CA 1
ATOM 590 C C . VAL A 1 75 ? -2.164 -3.796 6.403 1.00 95.88 75 VAL A C 1
ATOM 592 O O . VAL A 1 75 ? -1.289 -4.662 6.383 1.00 95.88 75 VAL A O 1
ATOM 595 N N . GLY A 1 76 ? -2.169 -2.768 5.560 1.00 95.06 76 GLY A N 1
ATOM 596 C CA . GLY A 1 76 ? -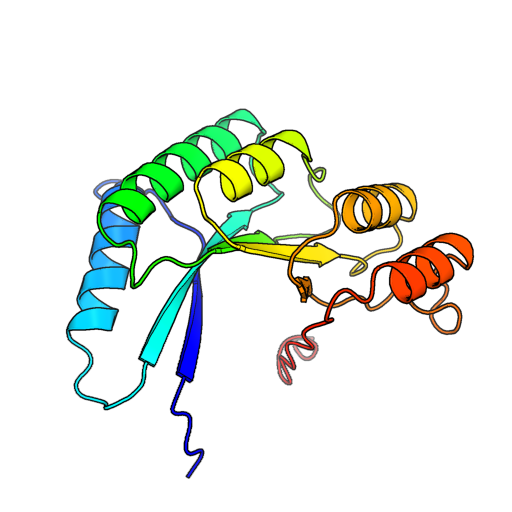1.205 -2.695 4.482 1.00 95.06 76 GLY A CA 1
ATOM 597 C C . GLY A 1 76 ? -1.089 -1.339 3.824 1.00 95.06 76 GLY A C 1
ATOM 598 O O . GLY A 1 76 ? -1.827 -0.395 4.114 1.00 95.06 76 GLY A O 1
ATOM 599 N N . ILE A 1 77 ? -0.133 -1.298 2.914 1.00 95.50 77 ILE A N 1
ATOM 600 C CA . ILE A 1 77 ? 0.156 -0.182 2.041 1.00 95.50 77 ILE A CA 1
ATOM 601 C C . ILE A 1 77 ? 0.069 -0.642 0.592 1.00 95.50 77 ILE A C 1
ATOM 603 O O . ILE A 1 77 ? 0.359 -1.800 0.275 1.00 95.50 77 ILE A O 1
ATOM 607 N N . ASP A 1 78 ? -0.336 0.269 -0.276 1.00 93.69 78 ASP A N 1
ATOM 608 C CA . ASP A 1 78 ? -0.452 0.026 -1.704 1.00 93.69 78 ASP A CA 1
ATOM 609 C C . ASP A 1 78 ? 0.361 1.047 -2.508 1.00 93.69 78 ASP A C 1
ATOM 611 O O . ASP A 1 78 ? 0.432 2.214 -2.129 1.00 93.69 78 ASP A O 1
ATOM 615 N N . PHE A 1 79 ? 0.988 0.621 -3.601 1.00 90.69 79 PHE A N 1
ATOM 616 C CA . PHE A 1 79 ? 1.614 1.516 -4.577 1.00 90.69 79 PHE A CA 1
ATOM 617 C C . PHE A 1 79 ? 0.720 1.600 -5.807 1.00 90.69 79 PHE A C 1
ATOM 619 O O . PHE A 1 79 ? 0.460 0.571 -6.432 1.00 90.69 79 PHE A O 1
ATOM 626 N N . SER A 1 80 ? 0.236 2.799 -6.126 1.00 86.50 80 SER A N 1
ATOM 627 C CA . SER A 1 80 ? -0.776 3.036 -7.167 1.00 86.50 80 SER A CA 1
ATOM 628 C C . SER A 1 80 ? -0.574 4.406 -7.830 1.00 86.50 80 SER A C 1
ATOM 630 O O . SER A 1 80 ? 0.320 5.155 -7.441 1.00 86.50 80 SER A O 1
ATOM 632 N N . GLY A 1 81 ? -1.399 4.753 -8.819 1.00 81.44 81 GLY A N 1
ATOM 633 C CA . GLY A 1 81 ? -1.316 6.015 -9.570 1.00 81.44 81 GLY A CA 1
ATOM 634 C C . GLY A 1 81 ? -0.852 5.794 -11.010 1.00 81.44 81 GLY A C 1
ATOM 635 O O . GLY A 1 81 ? -0.655 4.648 -11.408 1.00 81.44 81 GLY A O 1
ATOM 636 N N . ASN A 1 82 ? -0.681 6.875 -11.783 1.00 76.19 82 ASN A N 1
ATOM 637 C CA . ASN A 1 82 ? -0.370 6.800 -13.218 1.00 76.19 82 ASN A CA 1
ATOM 638 C C . ASN A 1 82 ? 0.935 6.023 -13.466 1.00 76.19 82 ASN A C 1
ATOM 640 O O . ASN A 1 82 ? 1.985 6.560 -13.131 1.00 76.19 82 ASN A O 1
ATOM 644 N N . PRO A 1 83 ? 0.907 4.833 -14.092 1.00 75.88 83 PRO A N 1
ATOM 645 C CA . PRO A 1 83 ? 2.085 3.988 -14.264 1.00 75.88 83 PRO A CA 1
ATOM 646 C C . PRO A 1 83 ? 3.210 4.591 -15.105 1.00 75.88 83 PRO A C 1
ATOM 648 O O . PRO A 1 83 ? 4.334 4.110 -15.021 1.00 75.88 83 PRO A O 1
ATOM 651 N N . ALA A 1 84 ? 2.932 5.646 -15.874 1.00 72.50 84 ALA A N 1
ATOM 652 C CA . ALA A 1 84 ? 3.937 6.381 -16.637 1.00 72.50 84 ALA A CA 1
ATOM 653 C C . ALA A 1 84 ? 4.724 7.417 -15.809 1.00 72.50 84 ALA A C 1
ATOM 655 O O . ALA A 1 84 ? 5.642 8.041 -16.340 1.00 72.50 84 ALA A O 1
ATOM 656 N N . GLU A 1 85 ? 4.365 7.633 -14.542 1.00 75.50 85 GLU A N 1
ATOM 657 C CA . GLU A 1 85 ? 4.956 8.655 -13.677 1.00 75.50 85 GLU A CA 1
ATOM 658 C C . GLU A 1 85 ? 5.489 8.053 -12.371 1.00 75.50 85 GLU A C 1
ATOM 660 O O . GLU A 1 85 ? 4.852 7.200 -11.757 1.00 75.50 85 GLU A O 1
ATOM 665 N N . GLY A 1 86 ? 6.634 8.556 -11.907 1.00 75.62 86 GLY A N 1
ATOM 666 C CA . GLY A 1 86 ? 7.268 8.101 -10.670 1.00 75.62 86 GLY A CA 1
ATOM 667 C C . GLY A 1 86 ? 8.041 6.790 -10.807 1.00 75.62 86 GLY A C 1
ATOM 668 O O . GLY A 1 86 ? 7.996 6.121 -11.833 1.00 75.62 86 GLY A O 1
ATOM 669 N N . GLU A 1 87 ? 8.771 6.434 -9.750 1.00 79.81 87 GLU A N 1
ATOM 670 C CA . GLU A 1 87 ? 9.566 5.206 -9.688 1.00 79.81 87 GLU A CA 1
ATOM 671 C C . GLU A 1 87 ? 9.274 4.440 -8.399 1.00 79.81 87 GLU A C 1
ATOM 673 O O . GLU A 1 87 ? 9.147 5.023 -7.315 1.00 79.81 87 GLU A O 1
ATOM 678 N N . PHE A 1 88 ? 9.217 3.112 -8.498 1.00 86.00 88 PHE A N 1
ATOM 679 C CA . PHE A 1 88 ? 9.168 2.249 -7.325 1.00 86.00 88 PHE A CA 1
ATOM 680 C C . PHE A 1 88 ? 10.405 2.427 -6.422 1.00 86.00 88 PHE A C 1
ATOM 682 O O . PHE A 1 88 ? 11.541 2.170 -6.826 1.00 86.00 88 PHE A O 1
ATOM 689 N N . ASN A 1 89 ? 10.175 2.800 -5.158 1.00 88.56 89 ASN A N 1
ATOM 690 C CA . ASN A 1 89 ? 11.222 2.948 -4.146 1.00 88.56 89 ASN A CA 1
ATOM 691 C C . ASN A 1 89 ? 11.224 1.763 -3.169 1.00 88.56 89 ASN A C 1
ATOM 693 O O . ASN A 1 89 ? 10.427 1.710 -2.234 1.00 88.56 89 ASN A O 1
ATOM 697 N N . GLU A 1 90 ? 12.157 0.831 -3.358 1.00 90.56 90 GLU A N 1
ATOM 698 C CA . GLU A 1 90 ? 12.261 -0.386 -2.546 1.00 90.56 90 GLU A CA 1
ATOM 699 C C . GLU A 1 90 ? 12.430 -0.102 -1.042 1.00 90.56 90 GLU A C 1
ATOM 701 O O . GLU A 1 90 ? 11.792 -0.753 -0.212 1.00 90.56 90 GLU A O 1
ATOM 706 N N . ASP A 1 91 ? 13.243 0.891 -0.673 1.00 91.62 91 ASP A N 1
ATOM 707 C CA . ASP A 1 91 ? 13.529 1.211 0.731 1.00 91.62 91 ASP A CA 1
ATOM 708 C C . ASP A 1 91 ? 12.298 1.747 1.464 1.00 91.62 91 ASP A C 1
ATOM 710 O O . ASP A 1 91 ? 12.103 1.479 2.652 1.00 91.62 91 ASP A O 1
ATOM 714 N N . LEU A 1 92 ? 11.426 2.463 0.752 1.00 93.25 92 LEU A N 1
ATOM 715 C CA . LEU A 1 92 ? 10.154 2.924 1.293 1.00 93.25 92 LEU A CA 1
ATOM 716 C C . LEU A 1 92 ? 9.258 1.736 1.676 1.00 93.25 92 LEU A C 1
ATOM 718 O O . LEU A 1 92 ? 8.706 1.697 2.777 1.00 93.25 92 LEU A O 1
ATOM 722 N N . PHE A 1 93 ? 9.145 0.733 0.804 1.00 93.50 93 PHE A N 1
ATOM 723 C CA . PHE A 1 93 ? 8.305 -0.440 1.066 1.00 93.50 93 PHE A CA 1
ATOM 724 C C . PHE A 1 93 ? 8.941 -1.430 2.047 1.00 93.50 93 PHE A C 1
ATOM 726 O O . PHE A 1 93 ? 8.214 -2.099 2.786 1.00 93.50 93 PHE A O 1
ATOM 733 N N . LYS A 1 94 ? 10.277 -1.477 2.146 1.00 94.44 94 LYS A N 1
ATOM 734 C CA . LYS A 1 94 ? 10.972 -2.174 3.243 1.00 94.44 94 LYS A CA 1
ATOM 735 C C . LYS A 1 94 ? 10.603 -1.580 4.598 1.00 94.44 94 LYS A C 1
ATOM 737 O O . LYS A 1 94 ? 10.162 -2.323 5.470 1.00 94.44 94 LYS A O 1
ATOM 742 N N . LYS A 1 95 ? 10.670 -0.252 4.745 1.00 94.94 95 LYS A N 1
ATOM 743 C CA . LYS A 1 95 ? 10.261 0.440 5.981 1.00 94.94 95 LYS A CA 1
ATOM 744 C C . LYS A 1 95 ? 8.798 0.172 6.340 1.00 94.94 95 LYS A C 1
ATOM 746 O O . LYS A 1 95 ? 8.475 -0.036 7.506 1.00 94.94 95 LYS A O 1
ATOM 751 N N . ALA A 1 96 ? 7.908 0.132 5.346 1.00 94.56 96 ALA A N 1
ATOM 752 C CA . ALA A 1 96 ? 6.510 -0.231 5.575 1.00 94.56 96 ALA A CA 1
ATOM 753 C C . ALA A 1 96 ? 6.369 -1.660 6.132 1.00 94.56 96 ALA A C 1
ATOM 755 O O . ALA A 1 96 ? 5.640 -1.877 7.103 1.00 94.56 96 ALA A O 1
ATOM 756 N N . ARG A 1 97 ? 7.105 -2.622 5.559 1.00 95.12 97 ARG A N 1
ATOM 757 C CA . ARG A 1 97 ? 7.117 -4.022 6.005 1.00 95.12 97 ARG A CA 1
ATOM 758 C C . ARG A 1 97 ? 7.685 -4.177 7.415 1.00 95.12 97 ARG A C 1
ATOM 760 O O . ARG A 1 97 ? 7.103 -4.894 8.224 1.00 95.12 97 ARG A O 1
ATOM 767 N N . GLU A 1 98 ? 8.769 -3.473 7.731 1.00 95.19 98 GLU A N 1
ATOM 768 C CA . GLU A 1 98 ? 9.348 -3.413 9.083 1.00 95.19 98 GLU A CA 1
ATOM 769 C C . GLU A 1 98 ? 8.356 -2.843 10.107 1.00 95.19 98 GLU A C 1
ATOM 771 O O . GLU A 1 98 ? 8.305 -3.295 11.248 1.00 95.19 98 GLU A O 1
ATOM 776 N N . GLY A 1 99 ? 7.500 -1.911 9.680 1.00 93.81 99 GLY A N 1
ATOM 777 C CA . GLY A 1 99 ? 6.382 -1.384 10.462 1.00 93.81 99 GLY A CA 1
ATOM 778 C C . GLY A 1 99 ? 5.159 -2.304 10.573 1.00 93.81 99 GLY A C 1
ATOM 779 O O . GLY A 1 99 ? 4.122 -1.883 11.087 1.00 93.81 99 GLY A O 1
ATOM 780 N N . GLY A 1 100 ? 5.243 -3.543 10.080 1.00 94.00 100 GLY A N 1
ATOM 781 C CA . GLY A 1 100 ? 4.171 -4.537 10.166 1.00 94.00 100 GLY A CA 1
ATOM 782 C C . GLY A 1 100 ? 3.028 -4.335 9.166 1.00 94.00 100 GLY A C 1
ATOM 783 O O . GLY A 1 100 ? 1.922 -4.833 9.396 1.00 94.00 100 GLY A O 1
ATOM 784 N N . LEU A 1 101 ? 3.259 -3.595 8.076 1.00 95.75 101 LEU A N 1
ATOM 785 C CA . LEU A 1 101 ? 2.299 -3.444 6.981 1.00 95.75 101 LEU A CA 1
ATOM 786 C C . LEU A 1 101 ? 2.557 -4.484 5.891 1.00 95.75 101 LEU A C 1
ATOM 788 O O . LEU A 1 101 ? 3.692 -4.689 5.461 1.00 95.75 101 LEU A O 1
ATOM 792 N N . LYS A 1 102 ? 1.479 -5.088 5.386 1.00 95.12 102 LYS A N 1
ATOM 793 C CA . LYS A 1 102 ? 1.522 -5.855 4.137 1.00 95.12 102 LYS A CA 1
ATOM 794 C C . LYS A 1 102 ? 1.673 -4.915 2.944 1.00 95.12 102 LYS A C 1
ATOM 796 O O . LYS A 1 102 ? 1.231 -3.770 2.985 1.00 95.12 102 LYS A O 1
ATOM 801 N N . THR A 1 103 ? 2.263 -5.412 1.870 1.00 93.44 103 THR A N 1
ATOM 802 C CA . THR A 1 103 ? 2.628 -4.639 0.682 1.00 93.44 103 THR A CA 1
ATOM 803 C C . THR A 1 103 ? 1.865 -5.118 -0.546 1.00 93.44 103 THR A C 1
ATOM 805 O O . THR A 1 103 ? 1.927 -6.286 -0.926 1.00 93.44 103 THR A O 1
ATOM 808 N N . SER A 1 104 ? 1.138 -4.195 -1.169 1.00 91.50 104 SER A N 1
ATOM 809 C CA . SER A 1 104 ? 0.465 -4.367 -2.453 1.00 91.50 104 SER A CA 1
ATOM 810 C C . SER A 1 104 ? 1.093 -3.425 -3.469 1.00 91.50 104 SER A C 1
ATOM 812 O O . SER A 1 104 ? 1.271 -2.249 -3.174 1.00 91.50 104 SER A O 1
ATOM 814 N N . ILE A 1 105 ? 1.472 -3.914 -4.646 1.00 88.75 105 ILE A N 1
ATOM 815 C CA . ILE A 1 105 ? 2.143 -3.072 -5.645 1.00 88.75 105 ILE A CA 1
ATOM 816 C C . ILE A 1 105 ? 1.478 -3.262 -7.004 1.00 88.75 105 ILE A C 1
ATOM 818 O O . ILE A 1 105 ? 1.434 -4.380 -7.520 1.00 88.75 105 ILE A O 1
ATOM 822 N N . HIS A 1 106 ? 0.976 -2.173 -7.588 1.00 83.56 106 HIS A N 1
ATOM 823 C CA . HIS A 1 106 ? 0.491 -2.165 -8.965 1.00 83.56 106 HIS A CA 1
ATOM 824 C C . HIS A 1 106 ? 1.684 -2.160 -9.922 1.00 83.56 106 HIS A C 1
ATOM 826 O O . HIS A 1 106 ? 2.563 -1.303 -9.840 1.00 83.56 106 HIS A O 1
ATOM 832 N N . CYS A 1 107 ? 1.737 -3.157 -10.801 1.00 77.62 107 CYS A N 1
ATOM 833 C CA . CYS A 1 107 ? 2.915 -3.484 -11.594 1.00 77.62 107 CYS A CA 1
ATOM 834 C C . CYS A 1 107 ? 2.492 -3.968 -12.983 1.00 77.62 107 CYS A C 1
ATOM 836 O O . CYS A 1 107 ? 1.522 -4.715 -13.117 1.00 77.62 107 CYS A O 1
ATOM 838 N N . GLY A 1 108 ? 3.250 -3.593 -14.016 1.00 66.00 108 GLY A N 1
ATOM 839 C CA . GLY A 1 108 ? 3.036 -4.089 -15.377 1.00 66.00 108 GLY A CA 1
ATOM 840 C C . GLY A 1 108 ? 1.770 -3.559 -16.054 1.00 66.00 108 GLY A C 1
ATOM 841 O O . GLY A 1 108 ? 1.222 -4.254 -16.904 1.00 66.00 108 GLY A O 1
ATOM 842 N N . GLU A 1 109 ? 1.298 -2.365 -15.682 1.00 69.50 109 GLU A N 1
ATOM 843 C CA . GLU A 1 109 ? 0.263 -1.611 -16.420 1.00 69.50 109 GLU A CA 1
ATOM 844 C C . GLU A 1 109 ? 0.818 -0.973 -17.704 1.00 69.50 109 GLU A C 1
ATOM 846 O O . GLU A 1 109 ? 0.085 -0.754 -18.663 1.00 69.50 109 GLU A O 1
ATOM 851 N N . ILE A 1 110 ? 2.128 -0.713 -17.732 1.00 73.94 110 ILE A N 1
ATOM 852 C CA . ILE A 1 110 ? 2.892 -0.309 -18.914 1.00 73.94 110 ILE A CA 1
ATOM 853 C C . ILE A 1 110 ? 4.114 -1.214 -19.060 1.00 73.94 110 ILE A C 1
ATOM 855 O O . ILE A 1 110 ? 4.512 -1.910 -18.120 1.00 73.94 110 ILE A O 1
ATOM 859 N N . ARG A 1 111 ? 4.748 -1.167 -20.231 1.00 73.44 111 ARG A N 1
ATOM 860 C CA . ARG A 1 111 ? 6.003 -1.872 -20.477 1.00 73.44 111 ARG A CA 1
ATOM 861 C C . ARG A 1 111 ? 7.156 -1.180 -19.747 1.00 73.44 111 ARG A C 1
ATOM 863 O O . ARG A 1 111 ? 7.667 -0.165 -20.210 1.00 73.44 111 ARG A O 1
ATOM 870 N N . ASN A 1 112 ? 7.561 -1.749 -18.617 1.00 80.19 112 ASN A N 1
ATOM 871 C CA . ASN A 1 112 ? 8.708 -1.298 -17.832 1.00 80.19 112 ASN A CA 1
ATOM 872 C C . ASN A 1 112 ? 9.393 -2.499 -17.162 1.00 80.19 112 ASN A C 1
ATOM 874 O O . ASN A 1 112 ? 9.142 -2.816 -15.999 1.00 80.19 112 ASN A O 1
ATOM 878 N N . ASP A 1 113 ? 10.233 -3.199 -17.924 1.00 81.56 113 ASP A N 1
ATOM 879 C CA . ASP A 1 113 ? 10.856 -4.449 -17.475 1.00 81.56 113 ASP A CA 1
ATOM 880 C C . ASP A 1 113 ? 11.752 -4.263 -16.247 1.00 81.56 113 ASP A C 1
ATOM 882 O O . ASP A 1 113 ? 11.789 -5.150 -15.394 1.00 81.56 113 ASP A O 1
ATOM 886 N N . GLU A 1 114 ? 12.435 -3.120 -16.136 1.00 83.69 114 GLU A N 1
ATOM 887 C CA . GLU A 1 114 ? 13.319 -2.814 -15.009 1.00 83.69 114 GLU A CA 1
ATOM 888 C C . GLU A 1 114 ? 12.534 -2.607 -13.710 1.00 83.69 114 GLU A C 1
ATOM 890 O O . GLU A 1 114 ? 12.916 -3.129 -12.660 1.00 83.69 114 GLU A O 1
ATOM 895 N N . GLU A 1 115 ? 11.422 -1.866 -13.761 1.00 84.19 115 GLU A N 1
ATOM 896 C CA . GLU A 1 115 ? 10.553 -1.685 -12.596 1.00 84.19 115 GLU A CA 1
ATOM 897 C C . GLU A 1 115 ? 9.895 -3.008 -12.188 1.00 84.19 115 GLU A C 1
ATOM 899 O O . GLU A 1 115 ? 9.907 -3.359 -11.006 1.00 84.19 115 GLU A O 1
ATOM 904 N N . ILE A 1 116 ? 9.391 -3.779 -13.158 1.00 85.25 116 ILE A N 1
ATOM 905 C CA . ILE A 1 116 ? 8.808 -5.102 -12.906 1.00 85.25 116 ILE A CA 1
ATOM 906 C C . ILE A 1 116 ? 9.836 -6.004 -12.214 1.00 85.25 116 ILE A C 1
ATOM 908 O O . ILE A 1 116 ? 9.528 -6.619 -11.192 1.00 85.25 116 ILE A O 1
ATOM 912 N N . GLU A 1 117 ? 11.073 -6.059 -12.715 1.00 87.00 117 GLU A N 1
ATOM 913 C CA . GLU A 1 117 ? 12.133 -6.869 -12.113 1.00 87.00 117 GLU A CA 1
ATOM 914 C C . GLU A 1 117 ? 12.431 -6.433 -10.668 1.00 87.00 117 GLU A C 1
ATOM 916 O O . GLU A 1 117 ? 12.523 -7.282 -9.775 1.00 87.00 117 GLU A O 1
ATOM 921 N N . LYS A 1 118 ? 12.540 -5.121 -10.408 1.00 88.44 118 LYS A N 1
ATOM 922 C CA . LYS A 1 118 ? 12.748 -4.570 -9.055 1.00 88.44 118 LYS A CA 1
ATOM 923 C C . LYS A 1 118 ? 11.620 -4.975 -8.102 1.00 88.44 118 LYS A C 1
ATOM 925 O O . LYS A 1 118 ? 11.890 -5.458 -7.001 1.00 88.44 118 LYS A O 1
ATOM 930 N N . ILE A 1 119 ? 10.365 -4.846 -8.531 1.00 88.56 119 ILE A N 1
ATOM 931 C CA . ILE A 1 119 ? 9.187 -5.210 -7.731 1.00 88.56 119 ILE A CA 1
ATOM 932 C C . ILE A 1 119 ? 9.170 -6.718 -7.442 1.00 88.56 119 ILE A C 1
ATOM 934 O O . ILE A 1 119 ? 8.962 -7.132 -6.299 1.00 88.56 119 ILE A O 1
ATOM 938 N N . LEU A 1 120 ? 9.436 -7.561 -8.441 1.00 87.19 120 LEU A N 1
ATOM 939 C CA . LEU A 1 120 ? 9.486 -9.016 -8.261 1.00 87.19 120 LEU A CA 1
ATOM 940 C C . LEU A 1 120 ? 10.623 -9.451 -7.325 1.00 87.19 120 LEU A C 1
ATOM 942 O O . LEU A 1 120 ? 10.451 -10.373 -6.520 1.00 87.19 120 LEU A O 1
ATOM 946 N N . LYS A 1 121 ? 11.783 -8.783 -7.393 1.00 89.56 121 LYS A N 1
ATOM 947 C CA . LYS A 1 121 ? 12.905 -9.018 -6.471 1.00 89.56 121 LYS A CA 1
ATOM 948 C C . LYS A 1 121 ? 12.544 -8.640 -5.037 1.00 89.56 121 LYS A C 1
ATOM 950 O O . LYS A 1 121 ? 12.790 -9.458 -4.146 1.00 89.56 121 LYS A O 1
ATOM 955 N N . PHE A 1 122 ? 11.916 -7.477 -4.840 1.00 91.44 122 PHE A N 1
ATOM 956 C CA . PHE A 1 122 ? 11.391 -7.033 -3.543 1.00 91.44 122 PHE A CA 1
ATOM 957 C C . PHE A 1 122 ? 10.395 -8.044 -2.950 1.00 91.44 122 PHE A C 1
ATOM 959 O O . PHE A 1 122 ? 10.416 -8.317 -1.745 1.00 91.44 122 PHE A O 1
ATOM 966 N N . GLY A 1 123 ? 9.554 -8.633 -3.805 1.00 90.19 123 GLY A N 1
ATOM 967 C CA . GLY A 1 123 ? 8.597 -9.670 -3.433 1.00 90.19 123 GLY A CA 1
ATOM 968 C C . GLY A 1 123 ? 7.476 -9.125 -2.549 1.00 90.19 123 GLY A C 1
ATOM 969 O O . GLY A 1 123 ? 7.485 -9.392 -1.344 1.00 90.19 123 GLY A O 1
ATOM 970 N N . PRO A 1 124 ? 6.539 -8.328 -3.093 1.00 90.56 124 PRO A N 1
ATOM 971 C CA . PRO A 1 124 ? 5.369 -7.880 -2.346 1.00 90.56 124 PRO A CA 1
ATOM 972 C C . PRO A 1 124 ? 4.463 -9.049 -1.959 1.00 90.56 124 PRO A C 1
ATOM 974 O O . PRO A 1 124 ? 4.526 -10.128 -2.545 1.00 90.56 124 PRO A O 1
ATOM 977 N N . ASP A 1 125 ? 3.570 -8.811 -1.001 1.00 90.19 125 ASP A N 1
ATOM 978 C CA . ASP A 1 125 ? 2.567 -9.797 -0.592 1.00 90.19 125 ASP A CA 1
ATOM 979 C C . ASP A 1 125 ? 1.540 -10.058 -1.705 1.00 90.19 125 ASP A C 1
ATOM 981 O O . ASP A 1 125 ? 0.939 -11.130 -1.759 1.00 90.19 125 ASP A O 1
ATOM 985 N N . ARG A 1 126 ? 1.322 -9.069 -2.582 1.00 87.25 126 ARG A N 1
ATOM 986 C CA . ARG A 1 126 ? 0.390 -9.138 -3.714 1.00 87.25 126 ARG A CA 1
ATOM 987 C C . ARG A 1 126 ? 0.752 -8.143 -4.820 1.00 87.25 126 ARG A C 1
ATOM 989 O O . ARG A 1 126 ? 1.217 -7.036 -4.540 1.00 87.25 126 ARG A O 1
ATOM 996 N N . LEU A 1 127 ? 0.482 -8.523 -6.066 1.00 84.56 127 LEU A N 1
ATOM 997 C CA . LEU A 1 127 ? 0.613 -7.665 -7.248 1.00 84.56 127 LEU A CA 1
ATOM 998 C C . LEU A 1 127 ? -0.763 -7.222 -7.758 1.00 84.56 127 LEU A C 1
ATOM 1000 O O . LEU A 1 127 ? -1.700 -8.019 -7.771 1.00 84.56 127 LEU A O 1
ATOM 1004 N N . GLY A 1 128 ? -0.873 -5.965 -8.186 1.00 77.62 128 GLY A N 1
ATOM 1005 C CA . GLY A 1 128 ? -2.025 -5.424 -8.915 1.00 77.62 128 GLY A CA 1
ATOM 1006 C C . GLY A 1 128 ? -1.767 -5.358 -10.425 1.00 77.62 128 GLY A C 1
ATOM 1007 O O . GLY A 1 128 ? -0.634 -5.111 -10.841 1.00 77.62 128 GLY A O 1
ATOM 1008 N N . HIS A 1 129 ? -2.821 -5.558 -11.226 1.00 77.00 129 HIS A N 1
ATOM 1009 C CA . HIS A 1 129 ? -2.845 -5.628 -12.701 1.00 77.00 129 HIS A CA 1
ATOM 1010 C C . HIS A 1 129 ? -2.028 -6.765 -13.327 1.00 77.00 129 HIS A C 1
ATOM 1012 O O . HIS A 1 129 ? -2.622 -7.699 -13.858 1.00 77.00 129 HIS A O 1
ATOM 1018 N N . ALA A 1 130 ? -0.694 -6.686 -13.293 1.00 70.94 130 ALA A N 1
ATOM 1019 C CA . ALA A 1 130 ? 0.225 -7.639 -13.925 1.00 70.94 130 ALA A CA 1
ATOM 1020 C C . ALA A 1 130 ? -0.063 -7.916 -15.422 1.00 70.94 130 ALA A C 1
ATOM 1022 O O . ALA A 1 130 ? 0.203 -9.010 -15.920 1.00 70.94 130 ALA A O 1
ATOM 1023 N N . THR A 1 131 ? -0.590 -6.929 -16.155 1.00 68.19 131 THR A N 1
ATOM 1024 C CA . THR A 1 131 ? -1.048 -7.095 -17.546 1.00 68.19 131 THR A CA 1
ATOM 1025 C C . THR A 1 131 ? 0.087 -7.397 -18.527 1.00 68.19 131 THR A C 1
ATOM 1027 O O . THR A 1 131 ? -0.019 -8.342 -19.303 1.00 68.19 131 THR A O 1
ATOM 1030 N N . PHE A 1 132 ? 1.209 -6.678 -18.440 1.00 66.00 132 PHE A N 1
ATOM 1031 C CA . PHE A 1 132 ? 2.406 -6.883 -19.270 1.00 66.00 132 PHE A CA 1
ATOM 1032 C C . PHE A 1 132 ? 3.424 -7.848 -18.630 1.00 66.00 132 PHE A C 1
ATOM 1034 O O . PHE A 1 132 ? 4.619 -7.777 -18.904 1.00 66.00 132 PHE A O 1
ATOM 1041 N N . LEU A 1 133 ? 2.983 -8.739 -17.733 1.00 69.50 133 LEU A N 1
ATOM 1042 C CA . LEU A 1 133 ? 3.871 -9.706 -17.074 1.00 69.50 133 LEU A CA 1
ATOM 1043 C C . LEU A 1 133 ? 4.001 -11.022 -17.859 1.00 69.50 133 LEU A C 1
ATOM 1045 O O . LEU A 1 133 ? 5.043 -11.674 -17.800 1.00 69.50 133 LEU A O 1
ATOM 1049 N N . HIS A 1 134 ? 2.952 -11.430 -18.579 1.00 71.69 134 HIS A N 1
ATOM 1050 C CA . HIS A 1 134 ? 2.943 -12.700 -19.302 1.00 71.69 134 HIS A CA 1
ATOM 1051 C C . HIS A 1 134 ? 3.638 -12.571 -20.670 1.00 71.69 134 HIS A C 1
ATOM 1053 O O . HIS A 1 134 ? 3.370 -11.602 -21.384 1.00 71.69 134 HIS A O 1
ATOM 1059 N N . PRO A 1 135 ? 4.445 -13.560 -21.102 1.00 72.12 135 PRO A N 1
ATOM 1060 C CA . PRO A 1 135 ? 5.136 -13.515 -22.394 1.00 72.12 135 PRO A CA 1
ATOM 1061 C C . PRO A 1 135 ? 4.207 -13.386 -23.608 1.00 72.12 135 PRO A C 1
ATOM 1063 O O . PRO A 1 135 ? 4.595 -12.807 -24.618 1.00 72.12 135 PRO A O 1
ATOM 1066 N N . GLU A 1 136 ? 2.973 -13.893 -23.516 1.00 72.06 136 GLU A N 1
ATOM 1067 C CA . GLU A 1 136 ? 1.968 -13.750 -24.587 1.00 72.06 136 GLU A CA 1
ATOM 1068 C C . GLU A 1 136 ? 1.456 -12.310 -24.751 1.00 72.06 136 GLU A C 1
ATOM 1070 O O . GLU A 1 136 ? 0.938 -11.971 -25.809 1.00 72.06 136 GLU A O 1
ATOM 1075 N N . TYR A 1 137 ? 1.632 -11.459 -23.736 1.00 70.31 137 TYR A N 1
ATOM 1076 C CA . TYR A 1 137 ? 1.286 -10.035 -23.761 1.00 70.31 137 TYR A CA 1
ATOM 1077 C C . TYR A 1 137 ? 2.550 -9.171 -23.749 1.00 70.31 137 TYR A C 1
ATOM 1079 O O . TYR A 1 137 ? 2.629 -8.180 -23.031 1.00 70.31 137 TYR A O 1
ATOM 1087 N N . GLU A 1 138 ? 3.566 -9.584 -24.513 1.00 72.38 138 GLU A N 1
ATOM 1088 C CA . GLU A 1 138 ? 4.857 -8.891 -24.652 1.00 72.38 138 GLU A CA 1
ATOM 1089 C C . GLU A 1 138 ? 5.687 -8.784 -23.359 1.00 72.38 138 GLU A C 1
ATOM 1091 O O . GLU A 1 138 ? 6.674 -8.045 -23.313 1.00 72.38 138 GLU A O 1
ATOM 1096 N N . GLY A 1 139 ? 5.325 -9.531 -22.312 1.00 73.94 139 GLY A N 1
ATOM 1097 C CA . GLY A 1 139 ? 6.064 -9.559 -21.057 1.00 73.94 139 GLY A CA 1
ATOM 1098 C C . GLY A 1 139 ? 7.447 -10.191 -21.201 1.00 73.94 139 GLY A C 1
ATOM 1099 O O . GLY A 1 139 ? 7.662 -11.142 -21.958 1.00 73.94 139 GLY A O 1
ATOM 1100 N N . ASN A 1 140 ? 8.409 -9.681 -20.438 1.00 80.12 140 ASN A N 1
ATOM 1101 C CA . ASN A 1 140 ? 9.775 -10.188 -20.456 1.00 80.12 140 ASN A CA 1
ATOM 1102 C C . ASN A 1 140 ? 9.853 -11.635 -19.915 1.00 80.12 140 ASN A C 1
ATOM 1104 O O . ASN A 1 140 ? 9.458 -11.878 -18.768 1.00 80.12 140 ASN A O 1
ATOM 1108 N N . PRO A 1 141 ? 10.415 -12.603 -20.671 1.00 83.19 141 PRO A N 1
ATOM 1109 C CA . PRO A 1 141 ? 10.499 -14.001 -20.238 1.00 83.19 141 PRO A CA 1
ATOM 1110 C C . PRO A 1 141 ? 11.257 -14.215 -18.919 1.00 83.19 141 PRO A C 1
ATOM 1112 O O . PRO A 1 141 ? 10.924 -15.129 -18.161 1.00 83.19 141 PRO A O 1
ATOM 1115 N N . ASN A 1 142 ? 12.252 -13.375 -18.616 1.00 84.50 142 ASN A N 1
ATOM 1116 C CA . ASN A 1 142 ? 12.999 -13.462 -17.360 1.00 84.50 142 ASN A CA 1
ATOM 1117 C C . ASN A 1 142 ? 12.140 -13.014 -16.174 1.00 84.50 142 ASN A C 1
ATOM 1119 O O . ASN A 1 142 ? 12.125 -13.687 -15.143 1.00 84.50 142 ASN A O 1
ATOM 1123 N N . ASN A 1 143 ? 11.373 -11.933 -16.342 1.00 83.00 143 ASN A N 1
ATOM 1124 C CA . ASN A 1 143 ? 10.428 -11.461 -15.328 1.00 83.00 143 ASN A CA 1
ATOM 1125 C C . ASN A 1 143 ? 9.313 -12.483 -15.094 1.00 83.00 143 ASN A C 1
ATOM 1127 O O . ASN A 1 143 ? 8.960 -12.757 -13.949 1.00 83.00 143 ASN A O 1
ATOM 1131 N N . TRP A 1 144 ? 8.819 -13.123 -16.157 1.00 82.69 144 TRP A N 1
ATOM 1132 C CA . TRP A 1 144 ? 7.845 -14.207 -16.038 1.00 82.69 144 TRP A CA 1
ATOM 1133 C C . TRP A 1 144 ? 8.386 -15.391 -15.227 1.00 82.69 144 TRP A C 1
ATOM 1135 O O . TRP A 1 144 ? 7.728 -15.877 -14.306 1.00 82.69 144 TRP A O 1
ATOM 1145 N N . LYS A 1 145 ? 9.617 -15.828 -15.512 1.00 84.94 145 LYS A N 1
ATOM 1146 C CA . LYS A 1 145 ? 10.269 -16.897 -14.747 1.00 84.94 145 LYS A CA 1
ATOM 1147 C C . LYS A 1 145 ? 10.446 -16.514 -13.274 1.00 84.94 145 LYS A C 1
ATOM 1149 O O . LYS A 1 145 ? 10.107 -17.305 -12.397 1.00 84.94 145 LYS A O 1
ATOM 1154 N N . LEU A 1 146 ? 10.919 -15.297 -13.006 1.00 84.69 146 LEU A N 1
ATOM 1155 C CA . LEU A 1 146 ? 11.098 -14.787 -11.647 1.00 84.69 146 LEU A CA 1
ATOM 1156 C C . LEU A 1 146 ? 9.767 -14.734 -10.880 1.00 84.69 146 LEU A C 1
ATOM 1158 O O . LEU A 1 146 ? 9.704 -15.115 -9.712 1.00 84.69 146 LEU A O 1
ATOM 1162 N N . TYR A 1 147 ? 8.688 -14.316 -11.541 1.00 83.81 147 TYR A N 1
ATOM 1163 C CA . TYR A 1 147 ? 7.343 -14.333 -10.974 1.00 83.81 147 TYR A CA 1
ATOM 1164 C C . TYR A 1 147 ? 6.896 -15.752 -10.577 1.00 83.81 147 TYR A C 1
ATOM 1166 O O . TYR A 1 147 ? 6.443 -15.958 -9.446 1.00 83.81 147 TYR A O 1
ATOM 1174 N N . LEU A 1 148 ? 7.081 -16.741 -11.461 1.00 82.81 148 LEU A N 1
ATOM 1175 C CA . LEU A 1 148 ? 6.741 -18.145 -11.189 1.00 82.81 148 LEU A CA 1
ATOM 1176 C C . LEU A 1 148 ? 7.527 -18.726 -10.003 1.00 82.81 148 LEU A C 1
ATOM 1178 O O . LEU A 1 148 ? 6.972 -19.486 -9.208 1.00 82.81 148 LEU A O 1
ATOM 1182 N N . GLU A 1 149 ? 8.801 -18.357 -9.860 1.00 85.44 149 GLU A N 1
ATOM 1183 C CA . GLU A 1 149 ? 9.643 -18.773 -8.733 1.00 85.44 149 GLU A CA 1
ATOM 1184 C C . GLU A 1 149 ? 9.168 -18.168 -7.406 1.00 85.44 149 GLU A C 1
ATOM 1186 O O . GLU A 1 149 ? 9.116 -18.856 -6.385 1.00 85.44 149 GLU A O 1
ATOM 1191 N N . LYS A 1 150 ? 8.788 -16.886 -7.420 1.00 83.00 150 LYS A N 1
ATOM 1192 C CA . LYS A 1 150 ? 8.379 -16.142 -6.222 1.00 83.00 150 LYS A CA 1
ATOM 1193 C C . LYS A 1 150 ? 6.960 -16.472 -5.752 1.00 83.00 150 LYS A C 1
ATOM 1195 O O . LYS A 1 150 ? 6.659 -16.238 -4.584 1.00 83.00 150 LYS A O 1
ATOM 1200 N N . LYS A 1 151 ? 6.105 -17.019 -6.628 1.00 82.06 151 LYS A N 1
ATOM 1201 C CA . LYS A 1 151 ? 4.702 -17.392 -6.339 1.00 82.06 151 LYS A CA 1
ATOM 1202 C C . LYS A 1 151 ? 3.890 -16.252 -5.711 1.00 82.06 151 LYS A C 1
ATOM 1204 O O . LYS A 1 151 ? 3.072 -16.480 -4.820 1.00 82.06 151 LYS A O 1
ATOM 1209 N N . ILE A 1 152 ? 4.133 -15.024 -6.164 1.00 82.06 152 ILE A N 1
ATOM 1210 C CA . ILE A 1 152 ? 3.447 -13.841 -5.640 1.00 82.06 152 ILE A CA 1
ATOM 1211 C C . ILE A 1 152 ? 1.998 -13.855 -6.150 1.00 82.06 152 ILE A C 1
ATOM 1213 O O . ILE A 1 152 ? 1.795 -13.953 -7.359 1.00 82.06 152 ILE A O 1
ATOM 1217 N N . PRO A 1 153 ? 0.980 -13.750 -5.282 1.00 81.44 153 PRO A N 1
ATOM 1218 C CA . PRO A 1 153 ? -0.406 -13.667 -5.727 1.00 81.44 153 PRO A CA 1
ATOM 1219 C C . PRO A 1 153 ? -0.665 -12.414 -6.577 1.00 81.44 153 PRO A C 1
ATOM 1221 O O . PRO A 1 153 ? -0.372 -11.294 -6.151 1.00 81.44 153 PRO A O 1
ATOM 1224 N N . VAL A 1 154 ? -1.273 -12.586 -7.753 1.00 75.88 154 VAL A N 1
ATOM 1225 C CA . VAL A 1 154 ? -1.821 -11.480 -8.554 1.00 75.88 154 VAL A CA 1
ATOM 1226 C C . VAL A 1 154 ? -3.284 -11.291 -8.186 1.00 75.88 154 VAL A C 1
ATOM 1228 O O . VAL A 1 154 ? -4.086 -12.222 -8.276 1.00 75.88 154 VAL A O 1
ATOM 1231 N N . VAL A 1 155 ? -3.642 -10.076 -7.784 1.00 63.81 155 VAL A N 1
ATOM 1232 C CA . VAL A 1 155 ? -5.030 -9.689 -7.557 1.00 63.81 155 VAL A CA 1
ATOM 1233 C C . VAL A 1 155 ? -5.535 -8.997 -8.816 1.00 63.81 155 VAL A C 1
ATOM 1235 O O . VAL A 1 155 ? -5.130 -7.882 -9.140 1.00 63.81 155 VAL A O 1
ATOM 1238 N N . MET A 1 156 ? -6.430 -9.678 -9.529 1.00 51.25 156 MET A N 1
ATOM 1239 C CA . MET A 1 156 ? -7.214 -9.078 -10.603 1.00 51.25 156 MET A CA 1
ATOM 1240 C C . MET A 1 156 ? -8.280 -8.187 -9.975 1.00 51.25 156 MET A C 1
ATOM 1242 O O . MET A 1 156 ? -9.330 -8.663 -9.543 1.00 51.25 156 MET A O 1
ATOM 1246 N N . GLU A 1 157 ? -8.021 -6.887 -9.924 1.00 51.12 157 GLU A N 1
ATOM 1247 C CA . GLU A 1 157 ? -9.079 -5.920 -9.658 1.00 51.12 157 GLU A CA 1
ATOM 1248 C C . GLU A 1 157 ? -9.893 -5.783 -10.933 1.00 51.12 157 GLU A C 1
ATOM 1250 O O . GLU A 1 157 ? -9.544 -5.037 -11.845 1.00 51.12 157 GLU A O 1
ATOM 1255 N N . SER A 1 158 ? -10.960 -6.574 -11.047 1.00 33.22 158 SER A N 1
ATOM 1256 C CA . SER A 1 158 ? -11.890 -6.432 -12.158 1.00 33.22 158 SER A CA 1
ATOM 1257 C C . SER A 1 158 ? -12.688 -5.137 -11.981 1.00 33.22 158 SER A C 1
ATOM 1259 O O . SER A 1 158 ? -13.855 -5.154 -11.589 1.00 33.22 158 SER A O 1
ATOM 1261 N N . PHE A 1 159 ? -12.084 -3.994 -12.295 1.00 38.91 159 PHE A N 1
ATOM 1262 C CA . PHE A 1 159 ? -12.832 -2.790 -12.626 1.00 38.91 159 PHE A CA 1
ATOM 1263 C C . PHE A 1 159 ? -13.464 -3.021 -13.997 1.00 38.91 159 PHE A C 1
ATOM 1265 O O . PHE A 1 159 ? -12.930 -2.620 -15.027 1.00 38.91 159 PHE A O 1
ATOM 1272 N N . ARG A 1 160 ? -14.626 -3.684 -14.035 1.00 29.22 160 ARG A N 1
ATOM 1273 C CA . ARG A 1 160 ? -15.404 -3.892 -15.272 1.00 29.22 160 ARG A CA 1
ATOM 1274 C C . ARG A 1 160 ? -15.875 -2.583 -15.939 1.00 29.22 160 ARG A C 1
ATOM 1276 O O . ARG A 1 160 ? -16.609 -2.651 -16.916 1.00 29.22 160 ARG A O 1
ATOM 1283 N N . THR A 1 161 ? -15.480 -1.409 -15.444 1.00 33.41 161 THR A N 1
ATOM 1284 C CA . THR A 1 161 ? -16.022 -0.109 -15.863 1.00 33.41 161 THR A CA 1
ATOM 1285 C C . THR A 1 161 ? -15.000 0.999 -16.141 1.00 33.41 161 THR A C 1
ATOM 1287 O O . THR A 1 161 ? -15.438 2.083 -16.503 1.00 33.41 161 THR A O 1
ATOM 1290 N N . GLN A 1 162 ? -13.677 0.791 -16.051 1.00 34.84 162 GLN A N 1
ATOM 1291 C CA . GLN A 1 162 ? -12.722 1.889 -16.329 1.00 34.84 162 GLN A CA 1
ATOM 1292 C C . GLN A 1 162 ? -12.157 1.963 -17.759 1.00 34.84 162 GLN A C 1
ATOM 1294 O O . GLN A 1 162 ? -11.557 2.974 -18.095 1.00 34.84 162 GLN A O 1
ATOM 1299 N N . ASN A 1 163 ? -12.443 1.001 -18.647 1.00 32.53 163 ASN A N 1
ATOM 1300 C CA . ASN A 1 163 ? -12.037 1.080 -20.066 1.00 32.53 163 ASN A CA 1
ATOM 1301 C C . ASN A 1 163 ? -13.179 1.450 -21.033 1.00 32.53 163 ASN A C 1
ATOM 1303 O O . ASN A 1 163 ? -13.130 1.111 -22.212 1.00 32.53 163 ASN A O 1
ATOM 1307 N N . LEU A 1 164 ? -14.215 2.145 -20.554 1.00 31.33 164 LEU A N 1
ATOM 1308 C CA . LEU A 1 164 ? -15.277 2.697 -21.403 1.00 31.33 164 LEU A CA 1
ATOM 1309 C C . LEU A 1 164 ? -15.632 4.123 -20.971 1.00 31.33 164 LEU A C 1
ATOM 1311 O O . LEU A 1 164 ? -16.738 4.384 -20.512 1.00 31.33 164 LEU A O 1
ATOM 1315 N N . CYS A 1 165 ? -14.697 5.048 -21.155 1.00 27.03 165 CYS A N 1
ATOM 1316 C CA . CYS A 1 16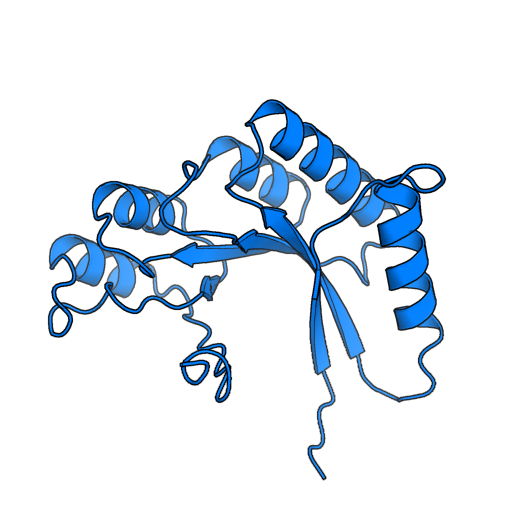5 ? -15.024 6.451 -21.393 1.00 27.03 165 CYS A CA 1
ATOM 1317 C C . CYS A 1 165 ? -14.189 6.917 -22.588 1.00 27.03 165 CYS A C 1
ATOM 1319 O O . CYS A 1 165 ? -13.010 7.214 -22.431 1.00 27.03 165 CYS A O 1
ATOM 1321 N N . SER A 1 166 ? -14.852 6.838 -23.750 1.00 33.09 166 SER A N 1
ATOM 1322 C CA . SER A 1 166 ? -14.686 7.577 -25.019 1.00 33.09 166 SER A CA 1
ATOM 1323 C C . SER A 1 166 ? -13.357 8.268 -25.310 1.00 33.09 166 SER A C 1
ATOM 1325 O O . SER A 1 166 ? -13.063 9.256 -24.601 1.00 33.09 166 SER A O 1
#

Sequence (166 aa):
MDHVVYLELRTTPRAGQDMSKEDYIAAVVTAILANPLEIIVKLILSIDRRNSIEQSLDSLNVILKMKLKYPDVIVGIDFSGNPAEGEFNEDLFKKAREGGLKTSIHCGEIRNDEEIEKILKFGPDRLGHATFLHPEYEGNPNNWKLYLEKKIPVVMESFRTQNLCS

InterPro domains:
  IPR001365 Adenosine deaminase domain [PF00962] (2-130)
  IPR006330 Adenosine/adenine deaminase [PTHR11409] (2-154)
  IPR032466 Metal-dependent hydrolase [SSF51556] (2-156)

Secondary structure (DSSP, 8-state):
-----EEEEEE----BTTB-HHHHHHHHHHHHHT--SS-EEEEEEEEETTS-HHHHHHHHHHHHHHHHH-TTTEEEEEEES-TTSS---HHHHHHHHHTT-EEEEEE-SS--HHHHHHHHHH--SEEEE-GGGSGGGT--HHHHHHHHHHTPPEE----TTSS---

Foldseek 3Di:
DPPAQEEEDEDEQDDDPPAHSLRSVVVVVVCQVPDPDNHHYAYEYEDEQQDDPVRLLVSLVSLLVVCVVCVRRYAAYEYDYDPVHHADDLVSVVVRVVSRHAYEYEDDPDPDQPRLQVPLVSQGQEYEPCQQCDVVNVHDPVSVVSCVVSVRHYDYPPPVPPVDDD

Organism: A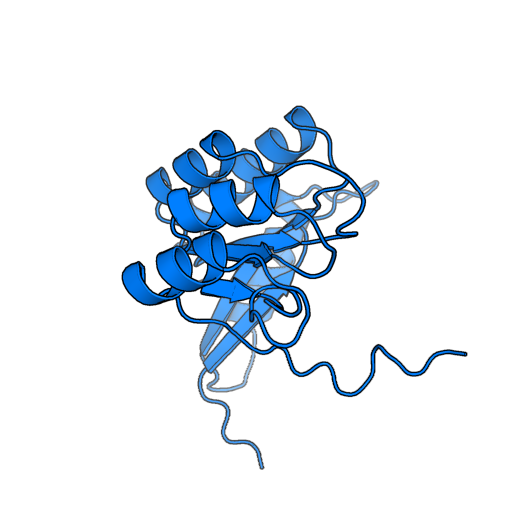canthoscelides obtectus (NCBI:txid200917)

Radius of gyration: 16.72 Å; chains: 1; bounding box: 40×42×42 Å